Protein AF-A0A847AYG7-F1 (afdb_monomer)

Foldseek 3Di:
DEEEEAEAEQDPCLQCSVVVQVVCVVVVYRYDYDYDPNSVVNHD

Structure (mmCIF, N/CA/C/O backbone):
data_AF-A0A847AYG7-F1
#
_entry.id   AF-A0A847AYG7-F1
#
loop_
_atom_site.group_PDB
_atom_site.id
_atom_site.type_symbol
_a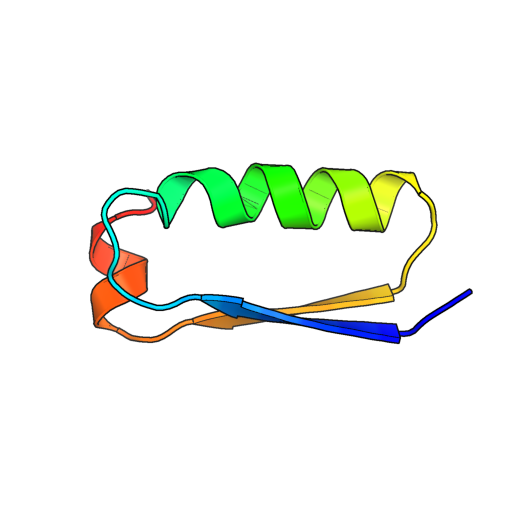tom_site.label_atom_id
_atom_site.label_alt_id
_atom_site.label_comp_id
_atom_site.label_asym_id
_atom_site.label_entity_id
_atom_site.label_seq_id
_atom_site.pdbx_PDB_ins_code
_atom_site.Cartn_x
_atom_site.Cartn_y
_atom_site.Cartn_z
_atom_site.occupancy
_atom_site.B_iso_or_equiv
_atom_site.auth_seq_id
_atom_site.auth_comp_id
_atom_site.auth_asym_id
_atom_site.auth_atom_id
_atom_site.pdbx_PDB_model_num
ATOM 1 N N . MET A 1 1 ? -16.484 2.419 11.148 1.00 78.44 1 MET A N 1
ATOM 2 C CA . MET A 1 1 ? -15.165 1.875 10.773 1.00 78.44 1 MET A CA 1
ATOM 3 C C . MET A 1 1 ? -15.177 1.516 9.289 1.00 78.44 1 MET A C 1
ATOM 5 O O . MET A 1 1 ? -15.878 0.576 8.933 1.00 78.44 1 MET A O 1
ATOM 9 N N . PRO A 1 2 ? -14.528 2.294 8.410 1.00 94.25 2 PRO A N 1
ATOM 10 C CA . PRO A 1 2 ? -14.450 1.969 6.984 1.00 94.25 2 PRO A CA 1
ATOM 11 C C . PRO A 1 2 ? -13.501 0.803 6.668 1.00 94.25 2 PRO A C 1
ATOM 13 O O . PRO A 1 2 ? -12.497 0.597 7.354 1.00 94.25 2 PRO A O 1
ATOM 16 N N . ASN A 1 3 ? -13.810 0.104 5.574 1.00 97.50 3 ASN A N 1
ATOM 17 C CA . ASN A 1 3 ? -12.924 -0.865 4.933 1.00 97.50 3 ASN A CA 1
ATOM 18 C C . ASN A 1 3 ? -12.194 -0.170 3.777 1.00 97.50 3 ASN A C 1
ATOM 20 O O . ASN A 1 3 ? -12.840 0.377 2.884 1.00 97.50 3 ASN A O 1
ATOM 24 N N . ILE A 1 4 ? -10.865 -0.187 3.794 1.00 97.81 4 ILE A N 1
ATOM 25 C CA . ILE A 1 4 ? -10.006 0.506 2.832 1.00 97.81 4 ILE A CA 1
ATOM 26 C C . ILE A 1 4 ? -9.252 -0.530 2.001 1.00 97.81 4 ILE A C 1
ATOM 28 O O . ILE A 1 4 ? -8.557 -1.387 2.546 1.00 97.81 4 ILE A O 1
ATOM 32 N N . LEU A 1 5 ? -9.351 -0.416 0.676 1.00 97.75 5 LEU A N 1
ATOM 33 C CA . LEU A 1 5 ? -8.478 -1.123 -0.257 1.00 97.75 5 LEU A CA 1
ATOM 34 C C . LEU A 1 5 ? -7.363 -0.175 -0.712 1.00 97.75 5 LEU A C 1
ATOM 36 O O . LEU A 1 5 ? -7.626 0.793 -1.423 1.00 97.75 5 LEU A O 1
ATOM 40 N N . LEU A 1 6 ? -6.124 -0.451 -0.311 1.00 97.12 6 LEU A N 1
ATOM 41 C CA . LEU A 1 6 ? -4.947 0.326 -0.696 1.00 97.12 6 LEU A CA 1
ATOM 42 C C . LEU A 1 6 ? -4.228 -0.355 -1.870 1.00 97.12 6 LEU A C 1
ATOM 44 O O . LEU A 1 6 ? -3.581 -1.384 -1.694 1.00 97.12 6 LEU A O 1
ATOM 48 N N . GLY A 1 7 ? -4.343 0.218 -3.069 1.00 97.06 7 GLY A N 1
ATOM 49 C CA . GLY A 1 7 ? -3.618 -0.234 -4.259 1.00 97.06 7 GLY A CA 1
ATOM 50 C C . GLY A 1 7 ? -2.296 0.514 -4.441 1.00 97.06 7 GLY A C 1
ATOM 51 O O . GLY A 1 7 ? -2.292 1.743 -4.471 1.00 97.06 7 GLY A O 1
ATOM 52 N N . VAL A 1 8 ? -1.184 -0.211 -4.591 1.00 97.19 8 VAL A N 1
ATOM 53 C CA . VAL A 1 8 ? 0.163 0.365 -4.754 1.00 97.19 8 VAL A CA 1
ATOM 54 C C . VAL A 1 8 ? 0.768 -0.031 -6.103 1.00 97.19 8 VAL A C 1
ATOM 56 O O . VAL A 1 8 ? 0.864 -1.214 -6.448 1.00 97.19 8 VAL A O 1
ATOM 59 N N . THR A 1 9 ? 1.222 0.965 -6.862 1.00 96.12 9 THR A N 1
ATOM 60 C CA . THR A 1 9 ? 1.872 0.800 -8.171 1.00 96.12 9 THR A CA 1
ATOM 61 C C . THR A 1 9 ? 3.339 1.251 -8.135 1.00 96.12 9 THR A C 1
ATOM 63 O O . THR A 1 9 ? 3.800 1.816 -7.144 1.00 96.12 9 THR A O 1
ATOM 66 N N . GLY A 1 10 ? 4.107 0.945 -9.187 1.00 93.38 10 GLY A N 1
ATOM 67 C CA . GLY A 1 10 ? 5.552 1.208 -9.268 1.00 93.38 10 GLY A CA 1
ATOM 68 C C . GLY A 1 10 ? 5.919 2.675 -9.504 1.00 93.38 10 GLY A C 1
ATOM 69 O O . GLY A 1 10 ? 6.426 3.011 -10.569 1.00 93.38 10 GLY A O 1
ATOM 70 N N . GLY A 1 11 ? 5.648 3.541 -8.528 1.00 92.75 11 G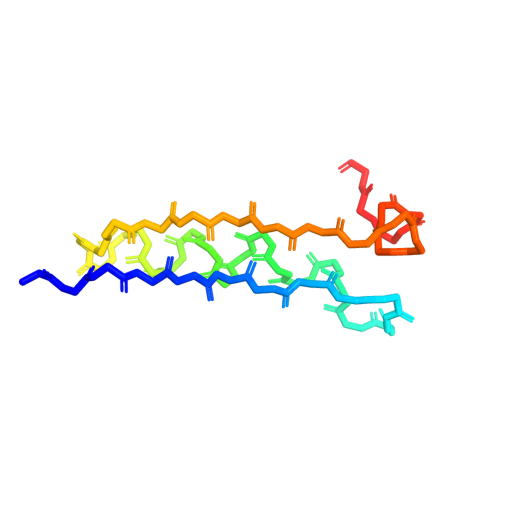LY A N 1
ATOM 71 C CA . GLY A 1 11 ? 6.075 4.942 -8.522 1.00 92.75 11 GLY A CA 1
ATOM 72 C C . GLY A 1 11 ? 7.154 5.226 -7.474 1.00 92.75 11 GLY A C 1
ATOM 73 O O . GLY A 1 11 ? 7.301 4.483 -6.508 1.00 92.75 11 GLY A O 1
ATOM 74 N N . ILE A 1 12 ? 7.851 6.362 -7.614 1.00 91.88 12 ILE A N 1
ATOM 75 C CA . ILE A 1 12 ? 8.912 6.809 -6.685 1.00 91.88 12 ILE A CA 1
ATOM 76 C C . ILE A 1 12 ? 8.449 6.850 -5.216 1.00 91.88 12 ILE A C 1
ATOM 78 O O . ILE A 1 12 ? 9.241 6.649 -4.306 1.00 91.88 12 ILE A O 1
ATOM 82 N N . ALA A 1 13 ? 7.155 7.089 -4.977 1.00 93.50 13 ALA A N 1
ATOM 83 C CA . ALA A 1 13 ? 6.563 7.189 -3.645 1.00 93.50 13 ALA A CA 1
ATOM 84 C C . ALA A 1 13 ? 6.020 5.856 -3.097 1.00 93.50 13 ALA A C 1
ATOM 86 O O . ALA A 1 13 ? 5.450 5.851 -2.006 1.00 93.50 13 ALA A O 1
ATOM 87 N N . ALA A 1 14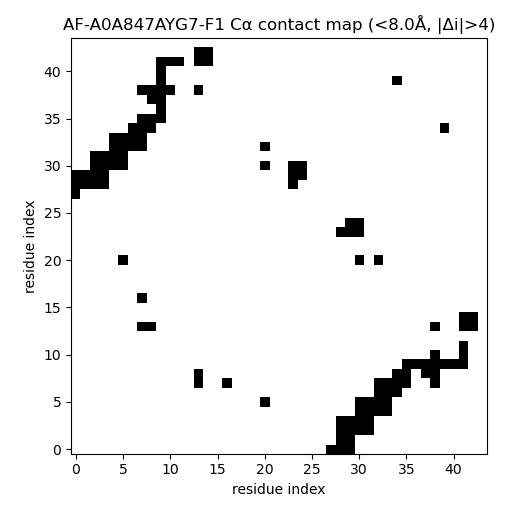 ? 6.179 4.734 -3.813 1.00 95.06 14 ALA A N 1
ATOM 88 C CA . ALA A 1 14 ? 5.638 3.437 -3.401 1.00 95.06 14 ALA A CA 1
ATOM 89 C C . ALA A 1 14 ? 6.111 3.020 -1.998 1.00 95.06 14 ALA A C 1
ATOM 91 O O . ALA A 1 14 ? 5.316 2.492 -1.229 1.00 95.06 14 ALA A O 1
ATOM 92 N N . TYR A 1 15 ? 7.345 3.363 -1.612 1.00 93.00 15 TYR A N 1
ATOM 93 C CA . TYR A 1 15 ? 7.892 3.088 -0.277 1.00 93.00 15 TYR A CA 1
ATOM 94 C C . TYR A 1 15 ? 7.054 3.664 0.883 1.00 93.00 15 TYR A C 1
ATOM 96 O O . TYR A 1 15 ? 7.042 3.107 1.979 1.00 93.00 15 TYR A O 1
ATOM 104 N N . LYS A 1 16 ? 6.295 4.747 0.650 1.00 94.50 16 LYS A N 1
ATOM 105 C CA . LYS A 1 16 ? 5.417 5.368 1.660 1.00 94.50 16 LYS A CA 1
ATOM 106 C C . LYS A 1 16 ? 4.090 4.632 1.855 1.00 94.50 16 LYS A C 1
ATOM 108 O O . LYS A 1 16 ? 3.311 4.984 2.746 1.00 94.50 16 LYS A O 1
ATOM 113 N N . ALA A 1 17 ? 3.799 3.615 1.043 1.00 95.69 17 ALA A N 1
ATOM 114 C CA . ALA A 1 17 ? 2.554 2.865 1.161 1.00 95.69 17 ALA A CA 1
ATOM 115 C C . ALA A 1 17 ? 2.432 2.150 2.516 1.00 95.69 17 ALA A C 1
ATOM 117 O O . ALA A 1 17 ? 1.336 2.086 3.070 1.00 95.69 17 ALA A O 1
ATOM 118 N N . ALA A 1 18 ? 3.548 1.683 3.088 1.00 94.50 18 ALA A N 1
ATOM 119 C CA . ALA A 1 18 ? 3.570 1.066 4.414 1.00 94.50 18 ALA A CA 1
ATOM 120 C C . ALA A 1 18 ? 3.167 2.058 5.521 1.00 94.50 18 ALA A C 1
ATOM 122 O O . ALA A 1 18 ? 2.343 1.737 6.379 1.00 94.50 18 ALA A O 1
ATOM 123 N N . GLU A 1 19 ? 3.686 3.289 5.466 1.00 96.12 19 GLU A N 1
ATOM 124 C CA . GLU A 1 19 ? 3.309 4.365 6.390 1.00 96.12 19 GLU A CA 1
ATOM 125 C C . GLU A 1 19 ? 1.818 4.700 6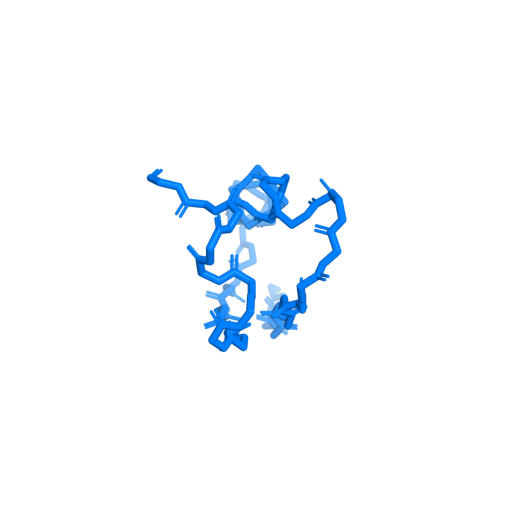.262 1.00 96.12 19 GLU A C 1
ATOM 127 O O . GLU A 1 19 ? 1.096 4.740 7.258 1.00 96.12 19 GLU A O 1
ATOM 132 N N . THR A 1 20 ? 1.333 4.841 5.028 1.00 95.81 20 THR A N 1
ATOM 133 C CA . THR A 1 20 ? -0.083 5.106 4.734 1.00 95.81 20 THR A CA 1
ATOM 134 C C . THR A 1 20 ? -0.996 4.008 5.297 1.00 95.81 20 THR A C 1
ATOM 136 O O . THR A 1 20 ? -1.981 4.303 5.976 1.00 95.81 20 THR A O 1
ATOM 139 N N . ALA A 1 21 ? -0.649 2.733 5.086 1.00 96.69 21 ALA A N 1
ATOM 140 C CA . ALA A 1 21 ? -1.390 1.601 5.641 1.00 96.69 21 ALA A CA 1
ATOM 141 C C . ALA A 1 21 ? -1.381 1.598 7.181 1.00 96.69 21 ALA A C 1
ATOM 143 O O . ALA A 1 21 ? -2.412 1.332 7.809 1.00 96.69 21 ALA A O 1
ATOM 144 N N . SER A 1 22 ? -0.241 1.938 7.795 1.00 97.19 22 SER A N 1
ATOM 145 C CA . SER A 1 22 ? -0.106 2.041 9.252 1.00 97.19 22 SER A CA 1
ATOM 146 C C . SER A 1 22 ? -0.997 3.141 9.826 1.00 97.19 22 SER A C 1
ATOM 148 O O . SER A 1 22 ? -1.689 2.903 10.814 1.00 97.19 22 SER A O 1
ATOM 150 N N . LEU A 1 23 ? -1.029 4.320 9.198 1.00 97.81 23 LEU A N 1
ATOM 151 C CA . LEU A 1 23 ? -1.867 5.440 9.630 1.00 97.81 23 LEU A CA 1
ATOM 152 C C . LEU A 1 23 ? -3.352 5.075 9.586 1.00 97.81 23 LEU A C 1
ATOM 154 O O . LEU A 1 23 ? -4.047 5.240 10.586 1.00 97.81 23 LEU A O 1
ATOM 158 N N . PHE A 1 24 ? -3.824 4.495 8.481 1.00 97.44 24 PHE A N 1
ATOM 159 C CA . PHE A 1 24 ? -5.217 4.061 8.378 1.00 97.44 24 PHE A CA 1
ATOM 160 C C . PHE A 1 24 ? -5.586 3.007 9.426 1.00 97.44 24 PHE A C 1
ATOM 162 O O . PHE A 1 24 ? -6.637 3.126 10.063 1.00 97.44 24 PHE A O 1
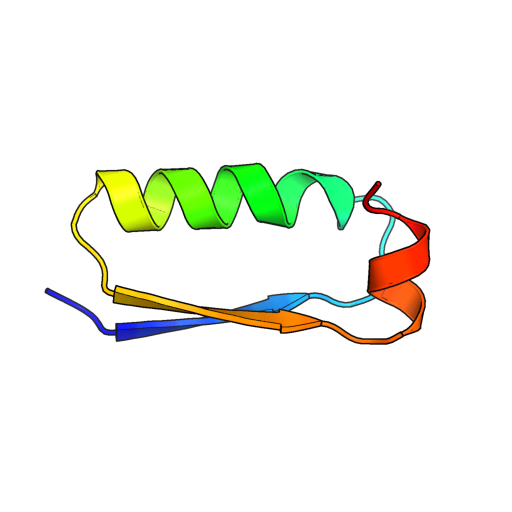ATOM 169 N N . THR A 1 25 ? -4.701 2.034 9.656 1.00 97.38 25 THR A N 1
ATOM 170 C CA . THR A 1 25 ? -4.890 0.994 10.679 1.00 97.38 25 THR A CA 1
ATOM 171 C C . THR A 1 25 ? -4.933 1.595 12.088 1.00 97.3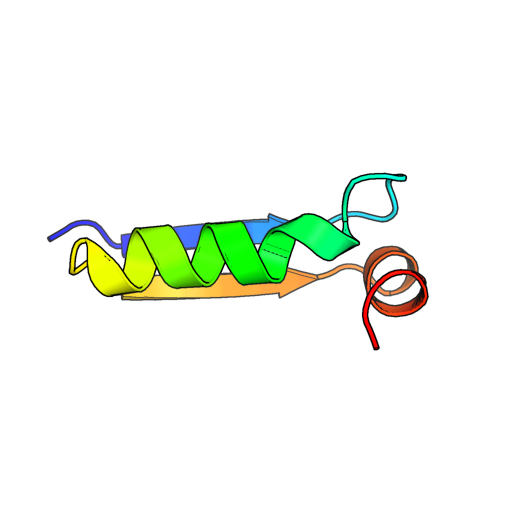8 25 THR A C 1
ATOM 173 O O . THR A 1 25 ? -5.819 1.262 12.872 1.00 97.38 25 THR A O 1
ATOM 176 N N . LYS A 1 26 ? -4.035 2.538 12.409 1.00 97.94 26 LYS A N 1
ATOM 177 C CA . LYS A 1 26 ? -4.021 3.264 13.696 1.00 97.94 26 LYS A CA 1
ATOM 178 C C . LYS A 1 26 ? -5.278 4.105 13.907 1.00 97.94 26 LYS A C 1
ATOM 180 O O . LYS A 1 26 ? -5.747 4.224 15.032 1.00 97.94 26 LYS A O 1
ATOM 185 N N . SER A 1 27 ? -5.852 4.645 12.835 1.00 97.56 27 SER A N 1
ATOM 186 C CA . SER A 1 27 ? -7.150 5.327 12.867 1.00 97.56 27 SER A CA 1
ATOM 187 C C . SER A 1 27 ? -8.348 4.366 12.976 1.00 97.56 27 SER A C 1
ATOM 189 O O . SER A 1 27 ? -9.488 4.809 12.865 1.00 97.56 27 SER A O 1
ATOM 191 N N . GLY A 1 28 ? -8.112 3.064 13.171 1.00 97.44 28 GLY A N 1
ATOM 192 C CA . GLY A 1 28 ? -9.132 2.039 13.395 1.00 97.44 28 GLY A CA 1
ATOM 193 C C . GLY A 1 28 ? -9.670 1.374 12.127 1.00 97.44 28 GLY A C 1
ATOM 194 O O . GLY A 1 28 ? -10.491 0.470 12.223 1.00 97.44 28 GLY A O 1
ATOM 195 N N . HIS A 1 29 ? -9.233 1.775 10.933 1.00 98.00 29 HIS A N 1
ATOM 196 C CA . HIS A 1 29 ? -9.766 1.237 9.679 1.00 98.00 29 HIS A CA 1
ATOM 197 C C . HIS A 1 29 ? -9.312 -0.205 9.432 1.00 98.00 29 HIS A C 1
ATOM 199 O O . HIS A 1 29 ? -8.180 -0.572 9.750 1.00 98.00 29 HIS A O 1
ATOM 205 N N . SER A 1 30 ? -10.164 -1.007 8.788 1.00 97.69 30 SER A N 1
ATOM 206 C CA . SER A 1 30 ? -9.737 -2.292 8.228 1.00 97.69 30 SER A CA 1
ATOM 207 C C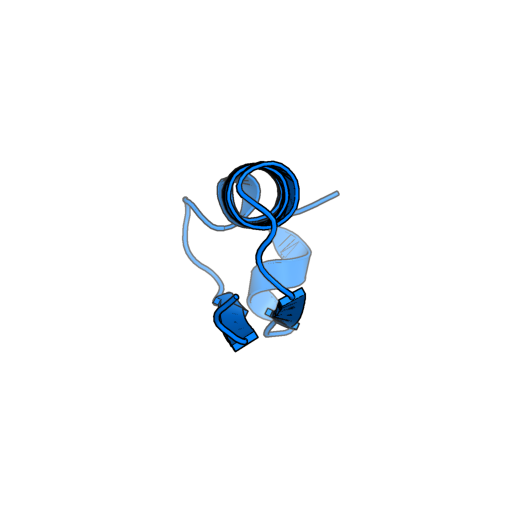 . SER A 1 30 ? -9.078 -2.030 6.878 1.00 97.69 30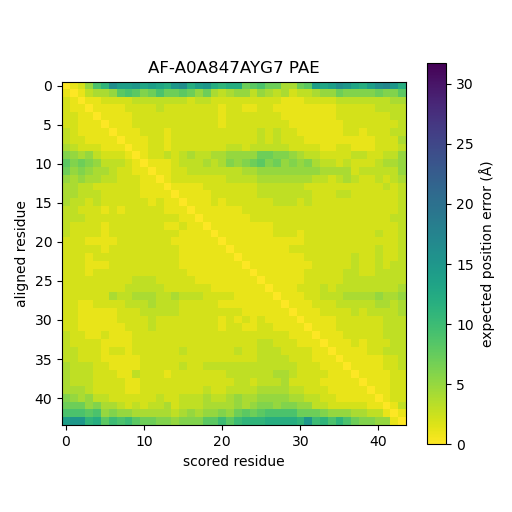 SER A C 1
ATOM 209 O O . SER A 1 30 ? -9.729 -1.519 5.968 1.00 97.69 30 SER A O 1
ATOM 211 N N . VAL A 1 31 ? -7.787 -2.332 6.749 1.00 97.94 31 VAL A N 1
ATOM 212 C CA . VAL A 1 31 ? -7.005 -2.029 5.543 1.00 97.94 31 VAL A CA 1
ATOM 213 C C . VAL A 1 31 ? -6.574 -3.322 4.868 1.00 97.94 31 VAL A C 1
ATOM 215 O O . VAL A 1 31 ? -5.946 -4.178 5.489 1.00 97.94 31 VAL A O 1
ATOM 218 N N . LYS A 1 32 ? -6.872 -3.448 3.575 1.00 97.75 32 LYS A N 1
ATOM 219 C CA . LYS A 1 32 ? -6.335 -4.496 2.708 1.00 97.75 32 LYS A CA 1
ATOM 220 C C . LYS A 1 32 ? -5.448 -3.850 1.655 1.00 97.75 32 LYS A C 1
ATOM 222 O O . LYS A 1 32 ? -5.901 -2.966 0.937 1.00 97.75 32 LYS A O 1
ATOM 227 N N . THR A 1 33 ? -4.208 -4.306 1.543 1.00 96.12 33 THR A N 1
ATOM 228 C CA . THR A 1 33 ? -3.242 -3.759 0.583 1.00 96.12 33 THR A CA 1
ATOM 229 C C . THR A 1 33 ? -3.047 -4.725 -0.580 1.00 96.12 33 THR A C 1
ATOM 231 O O . THR A 1 33 ? -2.944 -5.934 -0.374 1.00 96.12 33 THR A O 1
ATOM 234 N N . LEU A 1 34 ? -2.995 -4.194 -1.800 1.00 96.31 34 LEU A N 1
ATOM 235 C CA . LEU A 1 34 ? -2.632 -4.918 -3.017 1.00 96.31 34 LEU A CA 1
ATOM 236 C C . LEU A 1 34 ? -1.528 -4.150 -3.734 1.00 96.31 34 LEU A C 1
ATOM 238 O O . LEU A 1 34 ? -1.555 -2.922 -3.798 1.00 96.31 34 LEU A O 1
ATOM 242 N N . MET A 1 35 ? -0.564 -4.873 -4.288 1.00 96.44 35 MET A N 1
ATOM 243 C CA . MET A 1 35 ? 0.613 -4.273 -4.900 1.00 96.44 35 MET A CA 1
ATOM 244 C C . MET A 1 35 ? 0.893 -4.900 -6.259 1.00 96.44 35 MET A C 1
ATOM 246 O O . MET A 1 35 ? 0.750 -6.107 -6.435 1.00 96.44 35 MET A O 1
ATOM 250 N N . THR A 1 36 ? 1.316 -4.076 -7.214 1.00 96.88 36 THR A N 1
ATOM 251 C CA . THR A 1 36 ? 1.887 -4.566 -8.479 1.00 96.88 36 THR A CA 1
ATOM 252 C C . THR A 1 36 ? 3.301 -5.108 -8.269 1.00 96.88 36 THR A C 1
ATOM 254 O O . THR A 1 36 ? 4.006 -4.664 -7.363 1.00 96.88 36 THR A O 1
ATOM 257 N N . GLU A 1 37 ? 3.766 -5.979 -9.164 1.00 95.69 37 GLU A N 1
ATOM 258 C CA . GLU A 1 37 ? 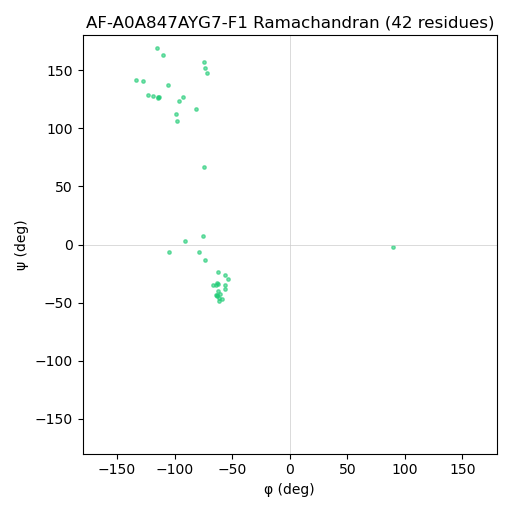5.152 -6.471 -9.150 1.00 95.69 37 GLU A CA 1
ATOM 259 C C . GLU A 1 37 ? 6.182 -5.334 -9.202 1.00 95.69 37 GLU A C 1
ATOM 261 O O . GLU A 1 37 ? 7.195 -5.368 -8.508 1.00 95.69 37 GLU A O 1
ATOM 266 N N . SER A 1 38 ? 5.909 -4.280 -9.977 1.00 95.50 38 SER A N 1
ATOM 267 C CA . SER A 1 38 ? 6.777 -3.102 -10.034 1.00 95.50 38 SER A CA 1
ATOM 268 C C . SER A 1 38 ? 6.846 -2.359 -8.701 1.00 95.50 38 SER A C 1
ATOM 270 O O . SER A 1 38 ? 7.907 -1.851 -8.365 1.00 95.50 38 SER A O 1
ATOM 272 N N . ALA A 1 39 ? 5.755 -2.307 -7.927 1.00 95.62 39 ALA A N 1
ATOM 273 C CA . ALA A 1 39 ? 5.741 -1.672 -6.606 1.00 95.62 39 ALA A CA 1
ATOM 274 C C . ALA A 1 39 ? 6.607 -2.425 -5.586 1.00 95.62 39 ALA A C 1
ATOM 276 O O . ALA A 1 39 ? 7.256 -1.791 -4.757 1.00 95.62 39 ALA A O 1
ATOM 277 N N . LEU A 1 40 ? 6.662 -3.759 -5.678 1.00 93.00 40 LEU A N 1
ATOM 278 C CA . LEU A 1 40 ? 7.492 -4.595 -4.801 1.00 93.00 40 LEU A CA 1
ATOM 279 C C . LEU A 1 40 ? 8.990 -4.301 -4.950 1.00 93.00 40 LEU A C 1
ATOM 281 O O . LEU A 1 40 ? 9.748 -4.524 -4.020 1.00 93.00 40 LEU A O 1
ATOM 285 N N . LYS A 1 41 ? 9.430 -3.750 -6.086 1.00 92.44 41 LYS A N 1
ATOM 286 C CA . LYS A 1 41 ? 10.836 -3.365 -6.297 1.00 92.44 41 LYS A CA 1
ATOM 287 C C . LYS A 1 41 ? 11.247 -2.101 -5.529 1.00 92.44 41 LYS A C 1
ATOM 289 O O . LYS A 1 41 ? 12.434 -1.805 -5.461 1.00 92.44 41 LYS A O 1
ATOM 294 N N . PHE A 1 42 ? 10.284 -1.346 -4.995 1.00 89.88 42 PHE A N 1
ATOM 295 C CA . PHE A 1 42 ? 10.516 -0.094 -4.262 1.00 89.88 42 PHE A CA 1
ATOM 296 C C . PHE A 1 42 ? 10.347 -0.233 -2.742 1.00 89.88 42 PHE A C 1
ATOM 298 O O . PHE A 1 42 ? 10.586 0.734 -2.021 1.00 89.88 42 PHE A O 1
ATOM 305 N N . ILE A 1 43 ? 9.891 -1.390 -2.256 1.00 84.44 43 ILE A N 1
ATOM 306 C CA . ILE A 1 43 ? 9.642 -1.670 -0.838 1.00 84.44 43 ILE A CA 1
ATOM 307 C C . ILE A 1 43 ? 10.471 -2.897 -0.452 1.00 84.44 43 ILE A C 1
ATOM 309 O O . ILE A 1 43 ? 10.374 -3.917 -1.129 1.00 84.44 43 ILE A O 1
ATOM 313 N N . THR A 1 44 ? 11.251 -2.797 0.626 1.00 76.31 44 THR A N 1
ATOM 314 C CA . THR A 1 44 ? 12.104 -3.876 1.154 1.00 76.31 44 THR A CA 1
ATOM 315 C C . THR A 1 44 ? 11.692 -4.256 2.566 1.00 76.31 44 THR A C 1
ATOM 317 O O . THR A 1 44 ? 11.264 -3.343 3.311 1.00 76.31 44 THR A O 1
#

Secondary structure (DSSP, 8-state):
--EEEEEE-SSTTGGGHHHHHHHHHHTT-EEEEEE-HHHHTT--

Solvent-accessible surface area (backbone atoms only — not comparable to full-atom values): 2656 Å² total; per-residue (Å²): 125,59,79,42,81,47,78,41,51,65,50,97,65,35,52,51,50,60,57,54,53,50,53,44,43,74,74,61,30,50,74,47,78,48,70,40,78,62,19,54,78,56,49,135

pLDDT: mean 94.75, std 4.58, range [76.31, 98.0]

Radius of gyration: 10.6 Å; Cα contacts (8 Å, |Δi|>4): 60; chains: 1; bounding box: 27×14×24 Å

Sequence (44 aa):
MPNILLGVTGGIAAYKAAETASLFTKSGHSVKTLMTESALKFIT

Mean predicted aligned error: 2.62 Å

Nearest PDB structures (foldseek):
  2ejb-assembly1_A  TM=8.967E-01  e=4.529E-01  Aquifex aeolicus
  7d1i-assembly1_A-2  TM=5.848E-01  e=6.027E-01  Acinetobacter baumannii
  4ewl-assembly2_B  TM=5.527E-01  e=8.616E-01  Mycobacterium tuberculosis
  7te2-assembly1_A  TM=6.863E-01  e=5.932E+00  Rhodobacter capsulatus Y262